Protein AF-A0A5N5HSP9-F1 (afdb_monomer_lite)

Radius of gyration: 18.64 Å; chains: 1; bounding box: 38×37×38 Å

pLDDT: mean 73.01, std 15.64, range [35.81, 92.12]

Foldseek 3Di:
DDDPPDVVVVVVVVVVVVVPCPPDDDDPDDDCPVVVVVVVDPEDCPDQLPDDDPDPHYDSVVVVVVVVVVCVVLVHDPVQCNVPVVPVSVCSVPVVD

Secondary structure (DSSP, 8-state):
------HHHHHHHHHHHHHT-TT---------GGGGGGGGS-----S-SSSPPSSSS--HHHHHHHHHHHHHHHT--HHHHHTSHHHHHHHHHHTT-

InterPro domains:
  IPR051151 Group II amino acid decarboxylase [PTHR46101] (26-82)

Structure (mmCIF, N/CA/C/O backbone):
data_AF-A0A5N5HSP9-F1
#
_entry.id   AF-A0A5N5HSP9-F1
#
loop_
_atom_site.group_PDB
_atom_site.id
_atom_site.type_symbol
_atom_site.label_atom_id
_atom_site.label_alt_id
_atom_site.label_comp_id
_atom_site.label_asym_id
_atom_site.label_entity_id
_atom_site.label_seq_id
_atom_site.pdbx_PDB_ins_code
_atom_site.Cartn_x
_atom_site.Cartn_y
_atom_site.Cartn_z
_atom_site.occupancy
_atom_site.B_iso_or_equiv
_atom_site.auth_seq_id
_atom_site.auth_comp_id
_atom_site.auth_asym_id
_atom_site.auth_atom_id
_atom_site.pdbx_PDB_model_num
ATOM 1 N N . MET A 1 1 ? 16.119 26.355 -25.000 1.00 35.81 1 MET A N 1
ATOM 2 C CA . MET A 1 1 ? 16.727 26.008 -23.705 1.00 35.81 1 MET A CA 1
ATOM 3 C C . MET A 1 1 ? 15.615 26.188 -22.689 1.00 35.81 1 MET A C 1
ATOM 5 O O . MET A 1 1 ? 15.264 27.325 -22.423 1.00 35.81 1 MET A O 1
ATOM 9 N N . SER A 1 2 ? 14.911 25.121 -22.314 1.00 41.44 2 SER A N 1
ATOM 10 C CA . SER A 1 2 ? 13.876 25.196 -21.277 1.00 41.44 2 SER A CA 1
ATOM 11 C C . SER A 1 2 ? 14.583 25.147 -19.933 1.00 41.44 2 SER A C 1
ATOM 13 O O . SER A 1 2 ? 15.303 24.181 -19.673 1.00 41.44 2 SER A O 1
ATOM 15 N N . ASP A 1 3 ? 14.425 26.203 -19.143 1.00 45.25 3 ASP A N 1
ATOM 16 C CA . ASP A 1 3 ? 14.936 26.278 -17.783 1.00 45.25 3 ASP A CA 1
ATOM 17 C C . ASP A 1 3 ? 14.423 25.066 -17.001 1.00 45.25 3 ASP A C 1
ATOM 19 O O . ASP A 1 3 ? 13.220 24.822 -16.910 1.00 45.25 3 ASP A O 1
ATOM 23 N N . ILE A 1 4 ? 15.351 24.245 -16.514 1.00 49.00 4 ILE A N 1
ATOM 24 C CA . ILE A 1 4 ? 15.037 23.198 -15.550 1.00 49.00 4 ILE A CA 1
ATOM 25 C C . ILE A 1 4 ? 14.709 23.959 -14.269 1.00 49.00 4 ILE A C 1
ATOM 27 O O . ILE A 1 4 ? 15.617 24.497 -13.636 1.00 49.00 4 ILE A O 1
ATOM 31 N N . GLU A 1 5 ? 13.420 24.077 -13.939 1.00 58.22 5 GLU A N 1
ATOM 32 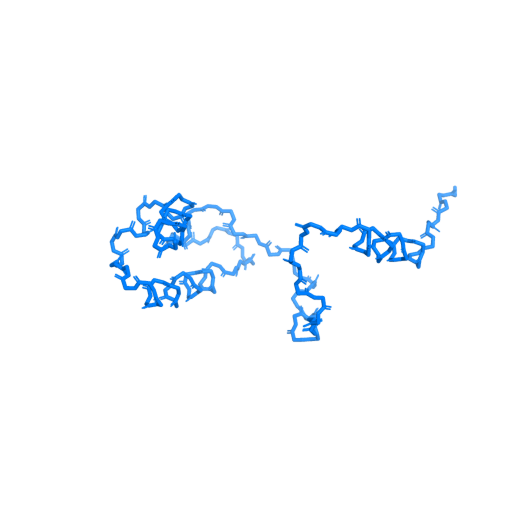C CA . GLU A 1 5 ? 13.002 24.580 -12.633 1.00 58.22 5 GLU A CA 1
ATOM 33 C C . GLU A 1 5 ? 13.753 23.788 -11.559 1.00 58.22 5 GLU A C 1
ATOM 35 O O . GLU A 1 5 ? 13.748 22.555 -11.563 1.00 58.22 5 GLU A O 1
ATOM 40 N N . ASP A 1 6 ? 14.456 24.506 -10.684 1.00 59.75 6 ASP A N 1
ATOM 41 C CA . ASP A 1 6 ? 15.197 23.921 -9.575 1.00 59.75 6 ASP A CA 1
ATOM 42 C C . ASP A 1 6 ? 14.237 23.052 -8.732 1.00 59.75 6 ASP A C 1
ATOM 44 O O . ASP A 1 6 ? 13.299 23.588 -8.131 1.00 59.75 6 ASP A O 1
ATOM 48 N N . PRO A 1 7 ? 14.437 21.721 -8.656 1.00 57.09 7 PRO A N 1
ATOM 49 C CA . PRO A 1 7 ? 13.541 20.817 -7.932 1.00 57.09 7 PRO A CA 1
ATOM 50 C C . PRO A 1 7 ? 13.379 21.171 -6.446 1.00 57.09 7 PRO A C 1
ATOM 52 O O . PRO A 1 7 ? 12.387 20.793 -5.817 1.00 57.09 7 PRO A O 1
ATOM 55 N N . SER A 1 8 ? 14.339 21.910 -5.875 1.00 54.94 8 SER A N 1
ATOM 56 C CA . SER A 1 8 ? 14.286 22.364 -4.485 1.00 54.94 8 SER A CA 1
ATOM 57 C C . SER A 1 8 ? 13.222 23.443 -4.250 1.00 54.94 8 SER A C 1
ATOM 59 O O . SER A 1 8 ? 12.643 23.504 -3.163 1.00 54.94 8 SER A O 1
ATOM 61 N N . LEU A 1 9 ? 12.890 24.250 -5.265 1.00 56.38 9 LEU A N 1
ATOM 62 C CA . LEU A 1 9 ? 11.821 25.251 -5.192 1.00 56.38 9 LEU A CA 1
ATOM 63 C C . LEU A 1 9 ? 10.450 24.576 -5.037 1.00 56.38 9 LEU A C 1
ATOM 65 O O . LEU A 1 9 ? 9.679 24.970 -4.163 1.00 56.38 9 LEU A O 1
ATOM 69 N N . GLY A 1 10 ? 10.190 23.494 -5.780 1.00 60.06 10 GLY A N 1
ATOM 70 C CA . GLY A 1 10 ? 8.931 22.742 -5.697 1.00 60.06 10 GLY A CA 1
ATOM 71 C C . GLY A 1 10 ? 8.701 22.066 -4.339 1.00 60.06 10 GLY A C 1
ATOM 72 O O . GLY A 1 10 ? 7.601 22.135 -3.789 1.00 60.06 10 GLY A O 1
ATOM 73 N N . LEU A 1 11 ? 9.745 21.467 -3.752 1.00 56.22 11 LEU A N 1
ATOM 74 C CA . LEU A 1 11 ? 9.666 20.843 -2.422 1.00 56.22 11 LEU A CA 1
ATOM 75 C C . LEU A 1 11 ? 9.404 21.872 -1.315 1.00 56.22 11 LEU A C 1
ATOM 77 O O . LEU A 1 11 ? 8.569 21.641 -0.440 1.00 56.22 11 LEU A O 1
ATOM 81 N N . ASN A 1 12 ? 10.060 23.032 -1.378 1.00 50.19 12 ASN A N 1
ATOM 82 C CA . ASN A 1 12 ? 9.861 24.102 -0.402 1.00 50.19 12 ASN A CA 1
ATOM 83 C C . ASN A 1 12 ? 8.453 24.712 -0.489 1.00 50.19 12 ASN A C 1
ATOM 85 O O . ASN A 1 12 ? 7.844 24.991 0.545 1.00 50.19 12 ASN A O 1
ATOM 89 N N . THR A 1 13 ? 7.895 24.863 -1.694 1.00 62.75 13 THR A N 1
ATOM 90 C CA . THR A 1 13 ? 6.512 25.329 -1.885 1.00 62.75 13 THR A CA 1
ATOM 91 C C . THR A 1 13 ? 5.487 24.344 -1.312 1.00 62.75 13 THR A C 1
ATOM 93 O O . THR A 1 13 ? 4.532 24.766 -0.657 1.00 62.75 13 THR A O 1
ATOM 96 N N . LEU A 1 14 ? 5.695 23.035 -1.489 1.00 64.56 14 LEU A N 1
ATOM 97 C CA . LEU A 1 14 ? 4.814 22.004 -0.929 1.00 64.56 14 LEU A CA 1
ATOM 98 C C . LEU A 1 14 ? 4.856 21.991 0.605 1.00 64.56 14 LEU A C 1
ATOM 100 O O . LEU A 1 14 ? 3.801 21.996 1.241 1.00 64.56 14 LEU A O 1
ATOM 104 N N . LEU A 1 15 ? 6.048 22.064 1.203 1.00 62.97 15 LEU A N 1
ATOM 105 C CA . LEU A 1 15 ? 6.213 22.110 2.660 1.00 62.97 15 LEU A CA 1
ATOM 106 C C . LEU A 1 15 ? 5.550 23.349 3.281 1.00 62.97 15 LEU A C 1
ATOM 108 O O . LEU A 1 15 ? 4.823 23.225 4.266 1.00 62.97 15 LEU A O 1
ATOM 112 N N . GLN A 1 16 ? 5.725 24.526 2.670 1.00 60.34 16 GLN A N 1
ATOM 113 C CA . GLN A 1 16 ? 5.072 25.763 3.117 1.00 60.34 16 GLN A CA 1
ATOM 114 C C . GLN A 1 16 ? 3.541 25.690 3.001 1.00 60.34 16 GLN A C 1
ATOM 116 O O . GLN A 1 16 ? 2.834 26.200 3.871 1.00 60.34 16 GLN A O 1
ATOM 121 N N . SER A 1 17 ? 3.016 25.023 1.966 1.00 61.59 17 SER A N 1
ATOM 122 C CA . SER A 1 17 ? 1.570 24.843 1.786 1.00 61.59 17 SER A CA 1
ATOM 123 C C . SER A 1 17 ? 0.943 23.916 2.836 1.00 61.59 17 SER A C 1
ATOM 125 O O . SER A 1 17 ? -0.169 24.176 3.298 1.00 61.59 17 SER A O 1
ATOM 127 N N . SER A 1 18 ? 1.669 22.883 3.277 1.00 59.72 18 SER A N 1
ATOM 128 C CA . SER A 1 18 ? 1.213 21.969 4.330 1.00 59.72 18 SER A CA 1
ATOM 129 C C . SER A 1 18 ? 1.134 22.663 5.693 1.00 59.72 18 SER A C 1
ATOM 131 O O . SER A 1 18 ? 0.150 22.484 6.412 1.00 59.72 18 SER A O 1
ATOM 133 N N . SER A 1 19 ? 2.104 23.526 6.019 1.00 58.47 19 SER A N 1
ATOM 134 C CA . SER A 1 19 ? 2.132 24.293 7.276 1.00 58.47 19 SER A CA 1
ATOM 135 C C . SER A 1 19 ? 1.013 25.336 7.413 1.00 58.47 19 SER A C 1
ATOM 137 O O . SER A 1 19 ? 0.708 25.742 8.528 1.00 58.47 19 SER A O 1
ATOM 139 N N . GLY A 1 20 ? 0.385 25.768 6.312 1.00 56.50 20 GLY A N 1
ATOM 140 C CA . GLY A 1 20 ? -0.734 26.723 6.323 1.00 56.50 20 GLY A CA 1
ATOM 141 C C . GLY A 1 20 ? -2.125 26.091 6.457 1.00 56.50 20 GLY A C 1
ATOM 142 O O . GLY A 1 20 ? -3.126 26.805 6.476 1.00 56.50 20 GLY A O 1
ATOM 143 N N . SER A 1 21 ? -2.220 24.760 6.515 1.00 58.31 21 SER A N 1
ATOM 144 C CA . SER A 1 21 ? -3.496 24.037 6.511 1.00 58.31 21 SER A CA 1
ATOM 145 C C . SER A 1 21 ? -3.947 23.639 7.921 1.00 58.31 21 SER A C 1
ATOM 147 O O . SER A 1 21 ? -4.113 22.464 8.228 1.00 58.31 21 SER A O 1
ATOM 149 N N . ASP A 1 22 ? -4.221 24.644 8.756 1.00 58.16 22 ASP A N 1
ATOM 150 C CA . ASP A 1 22 ? -4.629 24.562 10.179 1.00 58.16 22 ASP A CA 1
ATOM 151 C C . ASP A 1 22 ? -5.945 23.773 10.442 1.00 58.16 22 ASP A C 1
ATOM 153 O O . ASP A 1 22 ? -6.506 23.769 11.536 1.00 58.16 22 ASP A O 1
ATOM 157 N N . HIS A 1 23 ? -6.499 23.112 9.417 1.00 59.31 23 HIS A N 1
ATOM 158 C CA . HIS A 1 23 ? -7.790 22.415 9.438 1.00 59.31 23 HIS A CA 1
ATOM 159 C C . HIS A 1 23 ? -7.743 20.977 8.892 1.00 59.31 23 HIS A C 1
ATOM 161 O O . HIS A 1 23 ? -8.780 20.314 8.845 1.00 59.31 23 HIS A O 1
ATOM 167 N N . ARG A 1 24 ? -6.583 20.466 8.453 1.00 57.50 24 ARG A N 1
ATOM 168 C CA . ARG A 1 24 ? -6.459 19.076 7.980 1.00 57.50 24 ARG A CA 1
ATOM 169 C C . ARG A 1 24 ? -5.498 18.304 8.874 1.00 57.50 24 ARG A C 1
ATOM 171 O O . ARG A 1 24 ? -4.302 18.557 8.857 1.00 57.50 24 ARG A O 1
ATOM 178 N N . HIS A 1 25 ? -6.017 17.315 9.598 1.00 65.94 25 HIS A N 1
ATOM 179 C CA . HIS A 1 25 ? -5.178 16.338 10.286 1.00 65.94 25 HIS A CA 1
ATOM 180 C C . HIS A 1 25 ? -4.457 15.479 9.244 1.00 65.94 25 HIS A C 1
ATOM 182 O O . HIS A 1 25 ? -5.044 14.576 8.649 1.00 65.94 25 HIS A O 1
ATOM 188 N N . GLN A 1 26 ? -3.193 15.802 8.995 1.00 71.94 26 GLN A N 1
ATOM 189 C CA . GLN A 1 26 ? -2.284 15.013 8.175 1.00 71.94 26 GLN A CA 1
ATOM 190 C C . GLN A 1 26 ? -1.204 14.446 9.086 1.00 71.94 26 GLN A C 1
ATOM 192 O O . GLN A 1 26 ? -0.668 15.159 9.933 1.00 71.94 26 GLN A O 1
ATOM 197 N N . ASN A 1 27 ? -0.876 13.170 8.911 1.00 77.50 27 ASN A N 1
ATOM 198 C CA . ASN A 1 27 ? 0.350 12.645 9.487 1.00 77.50 27 ASN A CA 1
ATOM 199 C C . ASN A 1 27 ? 1.512 13.111 8.588 1.00 77.50 27 ASN A C 1
ATOM 201 O O . ASN A 1 27 ? 1.490 12.889 7.380 1.00 77.50 27 ASN A O 1
ATOM 205 N N . LEU A 1 28 ? 2.463 13.848 9.159 1.00 81.44 28 LEU A N 1
ATOM 206 C CA . LEU A 1 28 ? 3.628 14.379 8.442 1.00 81.44 28 LEU A CA 1
ATOM 207 C C . LEU A 1 28 ? 4.893 13.545 8.695 1.00 81.44 28 LEU A C 1
ATOM 209 O O . LEU A 1 28 ? 5.911 13.781 8.051 1.00 81.44 28 LEU A O 1
ATOM 213 N N . ASP A 1 29 ? 4.824 12.573 9.604 1.00 83.56 29 ASP A N 1
ATOM 214 C CA . ASP A 1 29 ? 5.929 11.695 9.979 1.00 83.56 29 ASP A CA 1
ATOM 215 C C . ASP A 1 29 ? 5.779 10.338 9.275 1.00 83.56 29 ASP A C 1
ATOM 217 O O . ASP A 1 29 ? 5.275 9.358 9.828 1.00 83.56 29 ASP A O 1
ATOM 221 N N . PHE A 1 30 ? 6.151 10.311 7.993 1.00 81.88 30 PHE A N 1
ATOM 222 C CA . PHE A 1 30 ? 6.144 9.109 7.162 1.00 81.88 30 PHE A CA 1
ATOM 223 C C . PHE A 1 30 ? 7.518 8.875 6.529 1.00 81.88 30 PHE A C 1
ATOM 225 O O . PHE A 1 30 ? 8.030 9.728 5.804 1.00 81.88 30 PHE A O 1
ATOM 232 N N . ASP A 1 31 ? 8.076 7.682 6.742 1.00 86.25 31 ASP A N 1
ATOM 233 C CA . ASP A 1 31 ? 9.296 7.228 6.074 1.00 86.25 31 ASP A CA 1
ATOM 234 C C . ASP A 1 31 ? 8.965 6.482 4.771 1.00 86.25 31 ASP A C 1
ATOM 236 O O . ASP A 1 31 ? 8.408 5.381 4.772 1.00 86.25 31 ASP A O 1
ATOM 240 N N . TYR A 1 32 ? 9.339 7.078 3.639 1.00 84.88 32 TYR A N 1
ATOM 241 C CA . TYR A 1 32 ? 9.125 6.508 2.308 1.00 84.88 32 TYR A CA 1
ATOM 242 C C . TYR A 1 32 ? 10.219 5.525 1.872 1.00 84.88 32 TYR A C 1
ATOM 244 O O . TYR A 1 32 ? 10.103 4.948 0.787 1.00 84.88 32 TYR A O 1
ATOM 252 N N . CYS A 1 33 ? 11.265 5.294 2.675 1.00 90.88 33 CYS A N 1
ATOM 253 C CA . CYS A 1 33 ? 12.398 4.452 2.280 1.00 90.88 33 CYS A CA 1
ATOM 254 C C . CYS A 1 33 ? 11.964 3.043 1.850 1.00 90.88 33 CYS A C 1
ATOM 256 O O . CYS A 1 33 ? 12.458 2.526 0.847 1.00 90.88 33 CYS A O 1
ATOM 258 N N . ALA A 1 34 ? 10.984 2.451 2.540 1.00 89.38 34 ALA A N 1
ATOM 259 C CA . ALA A 1 34 ? 10.448 1.131 2.201 1.00 89.38 34 ALA A CA 1
ATOM 260 C C . ALA A 1 34 ? 9.747 1.079 0.826 1.00 89.38 34 ALA A C 1
ATOM 262 O O . ALA A 1 34 ? 9.685 0.020 0.207 1.00 89.38 34 ALA A O 1
ATOM 263 N N . LEU A 1 35 ? 9.237 2.212 0.332 1.00 89.94 35 LEU A N 1
ATOM 264 C CA . LEU A 1 35 ? 8.503 2.310 -0.935 1.00 89.94 35 LEU A CA 1
ATOM 265 C C . LEU A 1 35 ? 9.371 2.807 -2.095 1.00 89.94 35 LEU A C 1
ATOM 267 O O . LEU A 1 35 ? 8.928 2.781 -3.242 1.00 89.94 35 LEU A O 1
ATOM 271 N N . MET A 1 36 ? 10.606 3.241 -1.828 1.00 91.06 36 MET A N 1
ATOM 272 C CA . MET A 1 36 ? 11.461 3.900 -2.819 1.00 91.06 36 MET A CA 1
ATOM 273 C C . MET A 1 36 ? 11.703 3.034 -4.065 1.00 91.06 36 MET A C 1
ATOM 275 O O . MET A 1 36 ? 11.678 3.539 -5.183 1.00 91.06 36 MET A O 1
ATOM 279 N N . GLN A 1 37 ? 11.832 1.714 -3.898 1.00 90.88 37 GLN A N 1
ATOM 280 C CA . GLN A 1 37 ? 12.023 0.784 -5.019 1.00 90.88 37 GLN A CA 1
ATOM 281 C C . GLN A 1 37 ? 10.814 0.720 -5.969 1.00 90.88 37 GLN A C 1
ATOM 283 O O . GLN A 1 37 ? 10.977 0.415 -7.149 1.00 90.88 37 GLN A O 1
ATOM 288 N N . LEU A 1 38 ? 9.606 1.024 -5.482 1.00 90.50 38 LEU A N 1
ATOM 289 C CA . LEU A 1 38 ? 8.381 0.965 -6.282 1.00 90.50 38 LEU A CA 1
ATOM 290 C C . LEU A 1 38 ? 8.248 2.152 -7.243 1.00 90.50 38 LEU A C 1
ATOM 292 O O . LEU A 1 38 ? 7.538 2.051 -8.240 1.00 90.50 38 LEU A O 1
ATOM 296 N N . GLN A 1 39 ? 8.964 3.252 -6.990 1.00 89.19 39 GLN A N 1
ATOM 297 C CA . GLN A 1 39 ? 8.894 4.473 -7.802 1.00 89.19 39 GLN A CA 1
ATOM 298 C C . GLN A 1 39 ? 9.432 4.284 -9.230 1.00 89.19 39 GLN A C 1
ATOM 300 O O . GLN A 1 39 ? 9.150 5.094 -10.109 1.00 89.19 39 GLN A O 1
ATOM 305 N N . HIS A 1 40 ? 10.176 3.205 -9.484 1.00 91.44 40 HIS A N 1
ATOM 306 C CA . HIS A 1 40 ? 10.675 2.857 -10.816 1.00 91.44 40 HIS A CA 1
ATOM 307 C C . HIS A 1 40 ? 9.622 2.193 -11.716 1.00 91.44 40 HIS A C 1
ATOM 309 O O . HIS A 1 40 ? 9.878 1.976 -12.900 1.00 91.44 40 HIS A O 1
ATOM 315 N N . PHE A 1 41 ? 8.449 1.864 -11.176 1.00 91.00 41 PHE A N 1
ATOM 316 C CA . PHE A 1 41 ? 7.396 1.153 -11.886 1.00 91.00 41 PHE A CA 1
ATOM 317 C C . PHE A 1 41 ? 6.191 2.056 -12.155 1.00 91.00 41 PHE A C 1
ATOM 319 O O . PHE A 1 41 ? 5.700 2.752 -11.270 1.00 91.00 41 PHE A O 1
ATOM 326 N N . SER A 1 42 ? 5.636 1.981 -13.366 1.00 90.69 42 SER A N 1
ATOM 327 C CA . SER A 1 42 ? 4.329 2.572 -13.681 1.00 90.69 42 SER A CA 1
ATOM 328 C C . SER A 1 42 ? 3.205 1.625 -13.250 1.00 90.69 42 SER A C 1
ATOM 330 O O . SER A 1 42 ? 2.580 0.978 -14.090 1.00 90.69 42 SER A O 1
ATOM 332 N N . ILE A 1 43 ? 2.998 1.503 -11.935 1.00 90.69 43 ILE A N 1
ATOM 333 C CA . ILE A 1 43 ? 1.962 0.644 -11.340 1.00 90.69 43 ILE A CA 1
ATOM 334 C C . ILE A 1 43 ? 0.576 1.130 -11.778 1.00 90.69 43 ILE A C 1
ATOM 336 O O . ILE A 1 43 ? 0.257 2.311 -11.641 1.00 90.69 43 ILE A O 1
ATOM 340 N N . ASN A 1 44 ? -0.256 0.220 -12.286 1.00 88.75 44 ASN A N 1
ATOM 341 C CA . ASN A 1 44 ? -1.606 0.537 -12.740 1.00 88.75 44 ASN 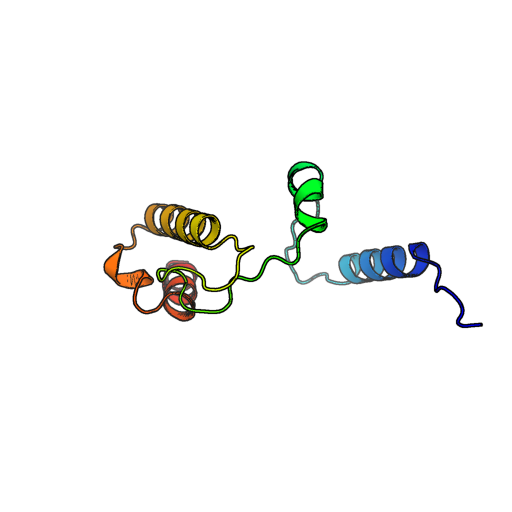A CA 1
ATOM 342 C C . ASN A 1 44 ? -2.620 -0.522 -12.284 1.00 88.75 44 ASN A C 1
ATOM 344 O O . ASN A 1 44 ? -2.573 -1.672 -12.719 1.00 88.75 44 ASN A O 1
ATOM 348 N N . ASN A 1 45 ? -3.579 -0.108 -11.453 1.00 86.81 45 ASN A N 1
ATOM 349 C CA . ASN A 1 45 ? -4.640 -0.972 -10.926 1.00 86.81 45 ASN A CA 1
ATOM 350 C C . ASN A 1 45 ? -5.968 -0.835 -11.688 1.00 86.81 45 ASN A C 1
ATOM 352 O O . ASN A 1 45 ? -6.996 -1.275 -11.186 1.00 86.81 45 ASN A O 1
ATOM 356 N N . LEU A 1 46 ? -5.967 -0.240 -12.887 1.00 87.56 46 LEU A N 1
ATOM 357 C CA . LEU A 1 46 ? -7.175 -0.039 -13.689 1.00 87.56 46 LEU A CA 1
ATOM 358 C C . LEU A 1 46 ? -7.939 -1.352 -13.908 1.00 87.56 46 LEU A C 1
ATOM 360 O O . LEU A 1 46 ? -7.379 -2.331 -14.404 1.00 87.56 46 LEU A O 1
ATOM 364 N N . GLY A 1 47 ? -9.235 -1.325 -13.604 1.00 84.12 47 GLY A N 1
ATOM 365 C CA . GLY A 1 47 ? -10.147 -2.453 -13.755 1.00 84.12 47 GLY A CA 1
ATOM 366 C C . GLY A 1 47 ? -10.789 -2.854 -12.432 1.00 84.12 47 GLY A C 1
ATOM 367 O O . GLY A 1 47 ? -10.707 -2.131 -11.440 1.00 84.12 47 GLY A O 1
ATOM 368 N N . ASP A 1 48 ? -11.453 -4.005 -12.445 1.00 83.88 48 ASP A N 1
ATOM 369 C CA . ASP A 1 48 ? -12.000 -4.612 -11.236 1.00 83.88 48 ASP A CA 1
ATOM 370 C C . ASP A 1 48 ? -10.858 -5.133 -10.342 1.00 83.88 48 ASP A C 1
ATOM 372 O O . ASP A 1 48 ? -9.909 -5.757 -10.828 1.00 83.88 48 ASP A O 1
ATOM 376 N N . LEU A 1 49 ? -10.941 -4.850 -9.039 1.00 80.44 49 LEU A N 1
ATOM 377 C CA . LEU A 1 49 ? -9.914 -5.199 -8.051 1.00 80.44 49 LEU A CA 1
ATOM 378 C C . LEU A 1 49 ? -9.733 -6.712 -7.875 1.00 80.44 49 LEU A C 1
ATOM 380 O O . LEU A 1 49 ? -8.646 -7.155 -7.506 1.00 80.44 49 LEU A O 1
ATOM 384 N N . PHE A 1 50 ? -10.778 -7.492 -8.141 1.00 82.19 50 PHE A N 1
ATOM 385 C CA . PHE A 1 50 ? -10.840 -8.930 -7.898 1.00 82.19 50 PHE A CA 1
ATOM 386 C C . PHE A 1 50 ? -10.704 -9.768 -9.169 1.00 82.19 50 PHE A C 1
ATOM 388 O O . PHE A 1 50 ? -10.524 -10.984 -9.095 1.00 82.19 50 PHE A O 1
ATOM 395 N N . VAL A 1 51 ? -10.772 -9.131 -10.336 1.00 84.12 51 VAL A N 1
ATOM 396 C CA . VAL A 1 51 ? -10.469 -9.761 -11.622 1.00 84.12 51 VAL A CA 1
ATOM 397 C C . VAL A 1 51 ? -8.970 -9.646 -11.895 1.00 84.12 51 VAL A C 1
ATOM 399 O O . VAL A 1 51 ? -8.320 -8.693 -11.469 1.00 84.12 51 VAL A O 1
ATOM 402 N N . GLU A 1 52 ? -8.407 -10.618 -12.613 1.00 82.12 52 GLU A N 1
ATOM 403 C CA . GLU A 1 52 ? -7.001 -10.592 -13.022 1.00 82.12 52 GLU A CA 1
ATOM 404 C C . GLU A 1 52 ? -6.684 -9.375 -13.907 1.00 82.12 52 GLU A C 1
ATOM 406 O O . GLU A 1 52 ? -7.536 -8.852 -14.636 1.00 82.12 52 GLU A O 1
ATOM 411 N N . SER A 1 53 ? -5.450 -8.880 -13.819 1.00 80.44 53 SER A N 1
ATOM 412 C CA . SER A 1 53 ? -5.015 -7.724 -14.593 1.00 80.44 53 SER A CA 1
ATOM 413 C C . 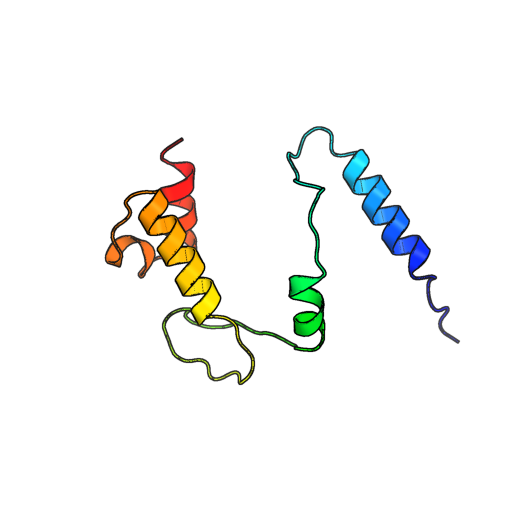SER A 1 53 ? -4.605 -8.102 -16.003 1.00 80.44 53 SER A C 1
ATOM 415 O O . SER A 1 53 ? -3.919 -9.090 -16.230 1.00 80.44 53 SER A O 1
ATOM 417 N N . ASN A 1 54 ? -4.963 -7.257 -16.970 1.00 82.38 54 ASN A N 1
ATOM 418 C CA . ASN A 1 54 ? -4.342 -7.279 -18.294 1.00 82.38 54 ASN A CA 1
ATOM 419 C C . ASN A 1 54 ? -3.083 -6.393 -18.363 1.00 82.38 54 AS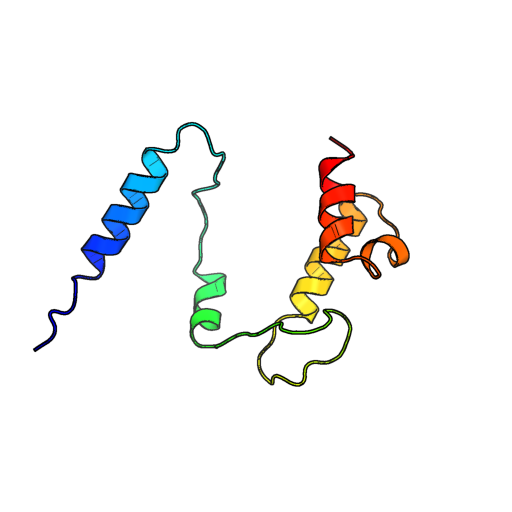N A C 1
ATOM 421 O O . ASN A 1 54 ? -2.405 -6.358 -19.388 1.00 82.38 54 ASN A O 1
ATOM 425 N N . TYR A 1 55 ? -2.773 -5.675 -17.284 1.00 81.19 55 TYR A N 1
ATOM 426 C CA . TYR A 1 55 ? -1.602 -4.824 -17.145 1.00 81.19 55 TYR A CA 1
ATOM 427 C C . TYR A 1 55 ? -0.533 -5.550 -16.328 1.00 81.19 55 TYR A C 1
ATOM 429 O O . TYR A 1 55 ? -0.809 -5.973 -15.208 1.00 81.19 55 TYR A O 1
ATOM 437 N N . GLY A 1 56 ? 0.683 -5.678 -16.866 1.00 82.19 56 GLY A N 1
ATOM 438 C CA . GLY A 1 56 ? 1.736 -6.522 -16.279 1.00 82.19 56 GLY A CA 1
ATOM 439 C C . GLY A 1 56 ? 2.350 -6.011 -14.970 1.00 82.19 56 GLY A C 1
ATOM 440 O O . GLY A 1 56 ? 3.102 -6.738 -14.332 1.00 82.19 56 GLY A O 1
ATOM 441 N N . VAL A 1 57 ? 2.051 -4.772 -14.566 1.00 88.88 57 VAL A N 1
ATOM 442 C CA . VAL A 1 57 ? 2.586 -4.145 -13.348 1.00 88.88 57 VAL A CA 1
ATOM 443 C C . VAL A 1 57 ? 1.443 -3.506 -12.553 1.00 88.88 57 VAL A C 1
ATOM 445 O O . VAL A 1 57 ? 1.023 -2.386 -12.839 1.00 88.88 57 VAL A O 1
ATOM 448 N N . HIS A 1 58 ? 0.922 -4.227 -11.561 1.00 92.12 58 HIS A N 1
ATOM 449 C CA . HIS A 1 58 ? -0.200 -3.807 -10.713 1.00 92.12 58 HIS A CA 1
ATOM 450 C C . HIS A 1 58 ? 0.010 -4.265 -9.261 1.00 92.12 58 HIS A C 1
ATOM 452 O O . HIS A 1 58 ? 0.780 -5.187 -8.998 1.00 92.12 58 HIS A O 1
ATOM 458 N N . SER A 1 59 ? -0.698 -3.644 -8.316 1.00 91.56 59 SER A N 1
ATOM 459 C CA . SER A 1 59 ? -0.670 -3.972 -6.883 1.00 91.56 59 SER A CA 1
ATOM 460 C C . SER A 1 59 ? -2.014 -4.481 -6.350 1.00 91.56 59 SER A C 1
ATOM 462 O O . SER A 1 59 ? -2.210 -4.516 -5.145 1.00 91.56 59 SER A O 1
ATOM 464 N N . ARG A 1 60 ? -2.951 -4.907 -7.209 1.00 89.06 60 ARG A N 1
ATOM 465 C CA . ARG A 1 60 ? -4.321 -5.292 -6.788 1.00 89.06 60 ARG A CA 1
ATOM 466 C C . ARG A 1 60 ? -4.386 -6.273 -5.614 1.00 89.06 60 ARG A C 1
ATOM 468 O O . ARG A 1 60 ? -5.224 -6.106 -4.744 1.00 89.06 60 ARG A O 1
ATOM 475 N N . GLN A 1 61 ? -3.497 -7.265 -5.548 1.00 88.81 61 GLN A N 1
ATOM 476 C CA . GLN A 1 61 ? -3.468 -8.205 -4.417 1.00 88.81 61 GLN A CA 1
ATOM 477 C C . GLN A 1 61 ? -3.124 -7.509 -3.088 1.00 88.81 61 GLN A C 1
ATOM 479 O O . GLN A 1 61 ? -3.654 -7.879 -2.042 1.00 88.81 61 GLN A O 1
ATOM 484 N N . PHE A 1 62 ? -2.280 -6.474 -3.129 1.00 90.50 62 PHE A N 1
ATOM 485 C CA . PHE A 1 62 ? -2.032 -5.606 -1.980 1.00 90.50 62 PHE A CA 1
ATOM 486 C C . PHE A 1 62 ? -3.287 -4.798 -1.625 1.00 90.50 62 PHE A C 1
ATOM 488 O O . PHE A 1 62 ? -3.684 -4.800 -0.463 1.00 90.50 62 PHE A O 1
ATOM 495 N N . ASP A 1 63 ? -3.958 -4.193 -2.611 1.00 88.62 63 ASP A N 1
ATOM 496 C CA . ASP A 1 63 ? -5.201 -3.438 -2.391 1.00 88.62 63 ASP A CA 1
ATOM 497 C C . ASP A 1 63 ? -6.294 -4.328 -1.758 1.00 88.62 63 ASP A C 1
ATOM 499 O O . ASP A 1 63 ? -6.930 -3.928 -0.783 1.00 88.62 63 ASP A O 1
ATOM 503 N N . VAL A 1 64 ? -6.461 -5.568 -2.240 1.00 88.06 64 VAL A N 1
ATOM 504 C CA . VAL A 1 64 ? -7.370 -6.570 -1.652 1.00 88.06 64 VAL A CA 1
ATOM 505 C C . VAL A 1 64 ? -6.962 -6.914 -0.218 1.00 88.06 64 VAL A C 1
ATOM 507 O O . VAL A 1 64 ? -7.816 -6.955 0.661 1.00 88.06 64 VAL A O 1
ATOM 510 N N . GLY A 1 65 ? -5.668 -7.105 0.054 1.00 89.81 65 GLY A N 1
ATOM 511 C CA . GLY A 1 65 ? -5.173 -7.369 1.407 1.00 89.81 65 GLY A CA 1
ATOM 512 C C . GLY A 1 65 ? -5.442 -6.223 2.391 1.00 89.81 65 GLY A C 1
ATOM 513 O O . GLY A 1 65 ? -5.810 -6.472 3.539 1.00 89.81 65 GLY A O 1
ATOM 514 N N . VAL A 1 66 ? -5.311 -4.971 1.942 1.00 90.12 66 VAL A N 1
ATOM 515 C CA . VAL A 1 66 ? -5.650 -3.779 2.738 1.00 90.12 66 VAL A CA 1
ATOM 516 C C . VAL A 1 66 ? -7.152 -3.727 3.019 1.00 90.12 66 VAL A C 1
ATOM 518 O O . VAL A 1 66 ? -7.545 -3.495 4.163 1.00 90.12 66 VAL A O 1
ATOM 521 N N . LEU A 1 67 ? -7.993 -3.990 2.014 1.00 86.94 67 LEU A N 1
ATOM 522 C CA . LEU A 1 67 ? -9.446 -4.065 2.195 1.00 86.94 67 LEU A CA 1
ATOM 523 C C . LEU A 1 67 ? -9.841 -5.176 3.174 1.00 86.94 67 LEU A C 1
ATOM 525 O O . LEU A 1 67 ? -10.631 -4.922 4.077 1.00 86.94 67 LEU A O 1
ATOM 529 N N . ASP A 1 68 ? -9.254 -6.368 3.055 1.00 87.12 68 ASP A N 1
ATOM 530 C CA . ASP A 1 68 ? -9.491 -7.493 3.965 1.00 87.12 68 ASP A CA 1
ATOM 531 C C . ASP A 1 68 ? -9.080 -7.153 5.409 1.00 87.12 68 ASP A C 1
ATOM 533 O O . ASP A 1 68 ? -9.788 -7.501 6.357 1.00 87.12 68 ASP A O 1
ATOM 537 N N . TRP A 1 69 ? -7.946 -6.468 5.602 1.00 90.25 69 TRP A N 1
ATOM 538 C CA . TRP A 1 69 ? -7.501 -6.026 6.928 1.00 90.25 69 TRP A CA 1
ATOM 539 C C . TRP A 1 69 ? -8.512 -5.076 7.573 1.00 90.25 69 TRP A C 1
ATOM 541 O O . TRP A 1 69 ? -8.910 -5.254 8.725 1.00 90.25 69 TRP A O 1
ATOM 551 N N . PHE A 1 70 ? -8.973 -4.102 6.799 1.00 85.31 70 PHE A N 1
ATOM 552 C CA . PHE A 1 70 ? -9.958 -3.125 7.225 1.00 85.31 70 PHE A CA 1
ATOM 553 C C . PHE A 1 70 ? -11.349 -3.734 7.460 1.00 85.31 70 PHE A C 1
ATOM 555 O O . PHE A 1 70 ? -12.003 -3.414 8.449 1.00 85.31 70 PHE A O 1
ATOM 562 N N . ALA A 1 71 ? -11.792 -4.661 6.611 1.00 85.25 71 ALA A N 1
ATOM 563 C CA . ALA A 1 71 ? -13.049 -5.378 6.802 1.00 85.25 71 ALA A CA 1
ATOM 564 C C . ALA A 1 71 ? -13.055 -6.152 8.126 1.00 85.25 71 ALA A C 1
ATOM 566 O O . ALA A 1 71 ? -14.034 -6.102 8.864 1.00 85.25 71 ALA A O 1
ATOM 567 N N . ARG A 1 72 ? -11.930 -6.786 8.487 1.00 85.81 72 ARG A N 1
ATOM 568 C CA . ARG A 1 72 ? -11.766 -7.423 9.804 1.00 85.81 72 ARG A CA 1
ATOM 569 C C . ARG A 1 72 ? -11.805 -6.412 10.943 1.00 85.81 72 ARG A C 1
ATOM 571 O O . ARG A 1 72 ? -12.422 -6.694 11.962 1.00 85.81 72 ARG A O 1
ATOM 578 N N . LEU A 1 73 ? -11.163 -5.255 10.774 1.00 87.69 73 LEU A N 1
ATOM 579 C CA . LEU A 1 73 ? -11.166 -4.186 11.776 1.00 87.69 73 LEU A CA 1
ATOM 580 C C . LEU A 1 73 ? -12.585 -3.672 12.070 1.00 87.69 73 LEU A C 1
ATOM 582 O O . LEU A 1 73 ? -12.880 -3.322 13.209 1.00 8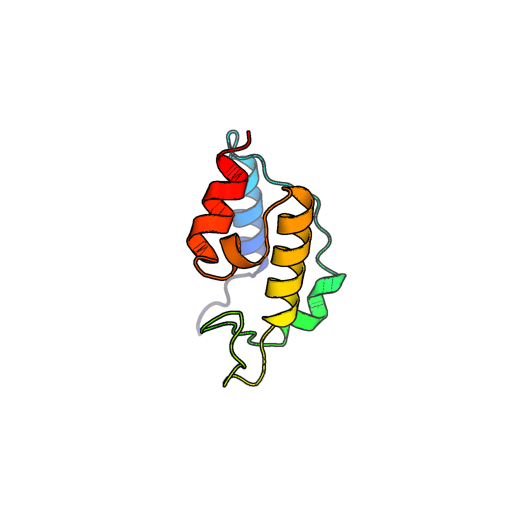7.69 73 LEU A O 1
ATOM 586 N N . TRP A 1 74 ? -13.457 -3.635 11.059 1.00 84.44 74 TRP A N 1
ATOM 587 C CA . TRP A 1 74 ? -14.827 -3.120 11.178 1.00 84.44 74 TRP A CA 1
ATOM 588 C C . TRP A 1 74 ? -15.917 -4.185 11.306 1.00 84.44 74 TRP A C 1
ATOM 590 O O . TRP A 1 74 ? -17.093 -3.825 11.443 1.00 84.44 74 TRP A O 1
ATOM 600 N N . GLU A 1 75 ? -15.526 -5.461 11.336 1.00 85.50 75 GLU A N 1
ATOM 601 C CA . GLU A 1 75 ? -16.424 -6.622 11.380 1.00 85.50 75 GLU A CA 1
ATOM 602 C C . GLU A 1 75 ? -17.401 -6.648 10.190 1.00 85.50 75 GLU A C 1
ATOM 604 O O . GLU A 1 75 ? -18.586 -6.935 10.341 1.00 85.50 75 GLU A O 1
ATOM 609 N N . THR A 1 76 ? -16.902 -6.301 9.003 1.00 83.75 76 THR A N 1
ATOM 610 C CA . THR A 1 76 ? -17.666 -6.305 7.750 1.00 83.75 76 THR A CA 1
ATOM 611 C C . THR A 1 76 ? -17.499 -7.641 7.038 1.00 83.75 76 THR A C 1
ATOM 613 O O . THR A 1 76 ? -16.377 -8.111 6.830 1.00 83.75 76 THR A O 1
ATOM 616 N N . GLU A 1 77 ? -18.612 -8.232 6.611 1.00 79.94 77 GLU A N 1
ATOM 617 C CA . GLU A 1 77 ? -18.599 -9.494 5.879 1.00 79.94 77 GLU A CA 1
ATOM 618 C C . GLU A 1 77 ? -18.045 -9.323 4.459 1.00 79.94 77 GLU A C 1
A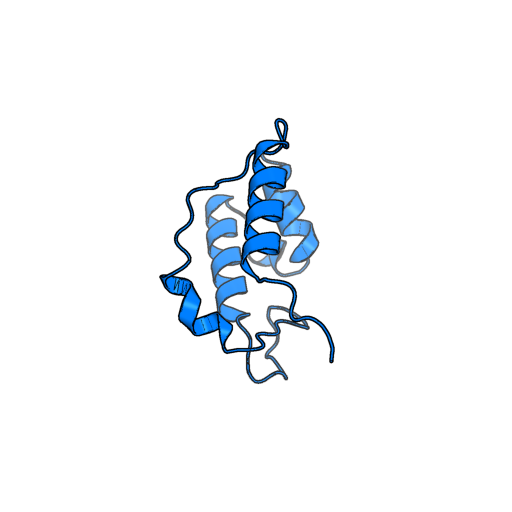TOM 620 O O . GLU A 1 77 ? -18.212 -8.291 3.801 1.00 79.94 77 GLU A O 1
ATOM 625 N N . LYS A 1 78 ? -17.368 -10.364 3.962 1.00 73.44 78 LYS A N 1
ATOM 626 C CA . LYS A 1 78 ? -16.637 -10.299 2.687 1.00 73.44 78 LYS A CA 1
ATOM 627 C C . LYS A 1 78 ? -17.521 -9.946 1.498 1.00 73.44 78 LYS A C 1
ATOM 629 O O . LYS A 1 78 ? -17.142 -9.143 0.655 1.00 73.44 78 LYS A O 1
ATOM 634 N N . ASN A 1 79 ? -18.709 -10.527 1.455 1.00 76.31 79 ASN A N 1
ATOM 635 C CA . ASN A 1 79 ? -19.712 -10.270 0.428 1.00 76.31 79 ASN A CA 1
ATOM 636 C C . ASN A 1 79 ? -20.225 -8.817 0.423 1.00 76.31 79 ASN A C 1
ATOM 638 O O . ASN A 1 79 ? -20.682 -8.354 -0.614 1.00 76.31 79 ASN A O 1
ATOM 642 N N . GLU A 1 80 ? -20.135 -8.080 1.533 1.00 71.69 80 GLU A N 1
ATOM 643 C CA . GLU A 1 80 ? -20.666 -6.716 1.615 1.00 71.69 80 GLU A CA 1
ATOM 644 C C . GLU A 1 80 ? -19.755 -5.683 0.941 1.00 71.69 80 GLU A C 1
ATOM 646 O O . GLU A 1 80 ? -20.249 -4.771 0.274 1.00 71.69 80 GLU A O 1
ATOM 651 N N . TYR A 1 81 ? -18.429 -5.815 1.071 1.00 73.19 81 TYR A N 1
ATOM 652 C CA . TYR A 1 81 ? -17.486 -4.875 0.446 1.00 73.19 81 TYR A CA 1
ATOM 653 C C . TYR A 1 81 ? -17.022 -5.305 -0.949 1.00 73.19 81 TYR A C 1
ATOM 655 O O . TYR A 1 81 ? -16.571 -4.457 -1.719 1.00 73.19 81 TYR A O 1
ATOM 663 N N . TRP A 1 82 ? -17.140 -6.591 -1.295 1.00 72.81 82 TRP A N 1
ATOM 664 C CA . TRP A 1 82 ? -16.686 -7.129 -2.582 1.00 72.81 82 TRP A CA 1
ATOM 665 C C . TRP A 1 82 ? -17.506 -6.599 -3.770 1.00 72.81 82 TRP A C 1
ATOM 667 O O . TRP A 1 82 ? -16.937 -6.238 -4.796 1.00 72.81 82 TRP A O 1
ATOM 677 N N . ASP A 1 83 ? -18.823 -6.438 -3.607 1.00 64.69 83 ASP A N 1
ATOM 678 C CA . ASP A 1 83 ? -19.734 -6.016 -4.690 1.00 64.69 83 ASP A CA 1
ATOM 679 C C . ASP A 1 83 ? -19.827 -4.489 -4.883 1.00 64.69 83 ASP A C 1
ATOM 681 O O . ASP A 1 83 ? -20.493 -3.990 -5.790 1.00 64.69 83 ASP A O 1
ATOM 685 N N . THR A 1 84 ? -19.192 -3.706 -4.010 1.00 59.09 84 THR A N 1
ATOM 686 C CA . THR A 1 84 ? -19.391 -2.248 -3.933 1.00 59.09 84 THR A CA 1
ATOM 687 C C . THR A 1 84 ? -18.105 -1.498 -3.579 1.00 59.09 84 THR A C 1
ATOM 689 O O . THR A 1 84 ? -18.172 -0.363 -3.099 1.00 59.09 84 THR A O 1
ATOM 692 N N . ALA A 1 85 ? -16.942 -2.118 -3.815 1.00 60.31 85 ALA A N 1
ATOM 693 C CA . ALA A 1 85 ? -15.632 -1.792 -3.236 1.00 60.31 85 ALA A CA 1
ATOM 694 C C . ALA A 1 85 ? -15.280 -0.292 -3.086 1.00 60.31 85 ALA A C 1
ATOM 696 O O . ALA A 1 85 ? -14.749 0.074 -2.036 1.00 60.31 85 ALA A O 1
ATOM 697 N N . PRO A 1 86 ? -15.619 0.630 -4.011 1.00 55.16 86 PRO A N 1
ATOM 698 C CA . PRO A 1 86 ? -15.338 2.054 -3.793 1.00 55.16 86 PRO A CA 1
ATOM 699 C C . PRO A 1 86 ? -16.331 2.771 -2.849 1.00 55.16 86 PRO A C 1
ATOM 701 O O . PRO A 1 86 ? -15.983 3.773 -2.224 1.00 55.16 86 PRO A O 1
ATOM 704 N N . ILE A 1 87 ? -17.579 2.301 -2.749 1.00 52.44 87 ILE A N 1
ATOM 705 C CA . ILE A 1 87 ? -18.694 2.972 -2.053 1.00 52.44 87 ILE A CA 1
ATOM 706 C C . ILE A 1 87 ? -18.982 2.338 -0.684 1.00 52.44 87 ILE A C 1
ATOM 708 O O . ILE A 1 87 ? -19.225 3.079 0.272 1.00 52.44 87 ILE A O 1
ATOM 712 N N . ALA A 1 88 ? -18.922 1.009 -0.541 1.00 50.94 88 ALA A N 1
ATOM 713 C CA . ALA A 1 88 ? -19.135 0.379 0.767 1.00 50.94 88 ALA A CA 1
ATOM 714 C C . ALA A 1 88 ? -17.956 0.546 1.710 1.00 50.94 88 ALA A C 1
ATOM 716 O O . ALA A 1 88 ? -18.201 0.752 2.890 1.00 50.94 88 ALA A O 1
ATOM 717 N N . ALA A 1 89 ? -16.711 0.565 1.220 1.00 53.56 89 ALA A N 1
ATOM 718 C CA . ALA A 1 89 ? -15.577 0.902 2.076 1.00 53.56 89 ALA A CA 1
ATOM 719 C C . ALA A 1 89 ? -15.788 2.294 2.696 1.00 53.56 89 ALA A C 1
ATOM 721 O O . ALA A 1 89 ? -15.737 2.450 3.906 1.00 53.56 89 ALA A O 1
ATOM 722 N N . ARG A 1 90 ? -16.191 3.304 1.911 1.00 53.12 90 ARG A N 1
ATOM 723 C CA . ARG A 1 90 ? -16.530 4.628 2.467 1.00 53.12 90 ARG A CA 1
ATOM 724 C C . ARG A 1 90 ? -17.707 4.602 3.443 1.00 53.12 90 ARG A C 1
ATOM 726 O O . ARG A 1 90 ? -17.649 5.295 4.453 1.00 53.12 90 ARG A O 1
ATOM 733 N N . LYS A 1 91 ? -18.769 3.843 3.167 1.00 50.19 91 LYS A N 1
ATOM 734 C CA . LYS A 1 91 ? -19.941 3.786 4.056 1.00 50.19 91 LYS A CA 1
ATOM 735 C C . LYS A 1 91 ? -19.683 3.008 5.347 1.00 50.19 91 LYS A C 1
ATOM 737 O O . LYS A 1 91 ? -20.035 3.507 6.406 1.00 50.19 91 LYS A O 1
ATOM 742 N N . ALA A 1 92 ? -19.043 1.844 5.285 1.00 51.47 92 ALA A N 1
ATOM 743 C CA . ALA A 1 92 ? -18.723 1.031 6.457 1.00 51.47 92 ALA A CA 1
ATOM 744 C C . ALA A 1 92 ? -17.750 1.753 7.405 1.00 51.47 92 ALA A C 1
ATOM 746 O O . ALA A 1 92 ? -17.914 1.685 8.619 1.00 51.47 92 ALA A O 1
ATOM 747 N N . ILE A 1 93 ? -16.800 2.513 6.847 1.00 53.12 93 ILE A N 1
ATOM 748 C CA . ILE A 1 93 ? -15.809 3.287 7.607 1.00 53.12 93 ILE A CA 1
ATOM 749 C C . ILE A 1 93 ? -16.431 4.492 8.312 1.00 53.12 93 ILE A C 1
ATOM 751 O O . ILE A 1 93 ? -16.135 4.738 9.477 1.00 53.12 93 ILE A O 1
ATOM 755 N N . PHE A 1 94 ? -17.284 5.253 7.619 1.00 53.66 94 PHE A N 1
ATOM 756 C CA . PHE A 1 94 ? -17.833 6.505 8.153 1.00 53.66 94 PHE A CA 1
ATOM 757 C C . PHE A 1 94 ? -19.148 6.345 8.926 1.00 53.66 94 PHE A C 1
ATOM 759 O O . PHE A 1 94 ? -19.489 7.233 9.697 1.00 53.66 94 PHE A O 1
ATOM 766 N N . MET A 1 95 ? -19.916 5.265 8.739 1.00 54.59 95 MET A N 1
ATOM 767 C CA . MET A 1 95 ? -21.222 5.110 9.407 1.00 54.59 95 MET A CA 1
ATOM 768 C C . MET A 1 95 ? -21.136 4.464 10.801 1.00 54.59 95 MET A C 1
ATOM 770 O O . MET A 1 95 ? -22.155 4.407 11.486 1.00 54.59 95 MET A O 1
ATOM 774 N N . LYS A 1 96 ? -19.955 3.996 11.237 1.00 55.47 96 LYS A N 1
ATOM 775 C CA . LYS A 1 96 ? -19.719 3.449 12.591 1.00 55.47 96 LYS A CA 1
ATOM 776 C C . LYS A 1 96 ? -19.023 4.428 13.567 1.00 55.47 96 LYS A C 1
ATOM 778 O O . LYS A 1 96 ? -18.746 4.012 14.690 1.00 55.47 96 LYS A O 1
ATOM 783 N N . SER A 1 97 ? -18.751 5.686 13.181 1.00 47.56 97 SER A N 1
ATOM 784 C CA . SER A 1 97 ? -18.177 6.737 14.057 1.00 47.56 97 SER A CA 1
ATOM 785 C C . SER A 1 97 ? -19.204 7.762 14.517 1.00 47.56 97 SER A C 1
ATOM 787 O O . SER A 1 97 ? -19.966 8.215 13.631 1.00 47.56 97 SER A O 1
#

Organism: NCBI:txid2448454

Sequence (97 aa):
MSDIEDPSLGLNTLLQSSSGSDHRHQNLDFDYCALMQLQHFSINNLGDLFVESNYGVHSRQFDVGVLDWFARLWETEKNEYWDTAPIAARKAIFMKS